Protein AF-A0A524I9R5-F1 (afdb_monomer_lite)

Secondary structure (DSSP, 8-state):
---PPPPEEEEEEES-S---SSS-PPPEEEEEEEPPPSSPPP-PPPEEEEEEE-SGGGTTHHHHHHHHHHHHHHHH--TTSEEEEEEESSSEEEEEEEE-

pLDDT: mean 83.51, std 11.87, range [44.66, 97.0]

Radius of gyration: 22.35 Å; chains: 1; bounding box: 55×31×48 Å

Structure (mmCIF, N/CA/C/O backbone):
data_AF-A0A524I9R5-F1
#
_entry.id   AF-A0A524I9R5-F1
#
loop_
_atom_site.group_PDB
_atom_site.id
_atom_site.type_symbol
_atom_site.label_atom_id
_atom_site.label_alt_id
_atom_site.label_comp_id
_atom_site.label_asym_id
_atom_site.label_entity_id
_atom_site.label_seq_id
_atom_site.pdbx_PDB_ins_code
_atom_site.Cartn_x
_atom_site.Cartn_y
_atom_site.Cartn_z
_atom_site.occupancy
_atom_site.B_iso_or_equiv
_atom_site.auth_seq_id
_atom_site.auth_comp_id
_atom_site.auth_asym_id
_atom_site.auth_atom_id
_atom_site.pdbx_PDB_model_num
ATOM 1 N N . MET A 1 1 ? 19.347 -17.511 -18.224 1.00 44.66 1 MET A N 1
ATOM 2 C CA . MET A 1 1 ? 18.965 -16.096 -18.023 1.00 44.66 1 MET A CA 1
ATOM 3 C C . MET A 1 1 ? 20.235 -15.333 -17.703 1.00 44.66 1 MET A C 1
ATOM 5 O O . MET A 1 1 ? 20.869 -15.659 -16.709 1.00 44.66 1 MET A O 1
ATOM 9 N N . ASN A 1 2 ? 20.650 -14.396 -18.557 1.00 47.03 2 ASN A N 1
ATOM 10 C CA . ASN A 1 2 ? 21.796 -13.535 -18.264 1.00 47.03 2 ASN A CA 1
ATOM 11 C C . ASN A 1 2 ? 21.328 -12.451 -17.293 1.00 47.03 2 ASN A C 1
ATOM 13 O O . ASN A 1 2 ? 20.539 -11.590 -17.671 1.00 47.03 2 ASN A O 1
ATOM 17 N N . HIS A 1 3 ? 21.764 -12.518 -16.039 1.00 58.47 3 HIS A N 1
ATOM 18 C CA . HIS A 1 3 ? 21.564 -11.417 -15.106 1.00 58.47 3 HIS A CA 1
ATOM 19 C C . HIS A 1 3 ? 22.691 -10.411 -15.329 1.00 58.47 3 HIS A C 1
ATOM 21 O O . HIS A 1 3 ? 23.853 -10.714 -15.071 1.00 58.47 3 HIS A O 1
ATOM 27 N N . GLU A 1 4 ? 22.346 -9.239 -15.859 1.00 66.88 4 GLU A N 1
ATOM 28 C CA . GLU A 1 4 ? 23.262 -8.101 -15.902 1.00 66.88 4 GLU A CA 1
ATOM 29 C C . GLU A 1 4 ? 23.705 -7.786 -14.457 1.00 66.88 4 GLU A C 1
ATOM 31 O O . GLU A 1 4 ? 22.857 -7.775 -13.555 1.00 66.88 4 GLU A O 1
ATOM 36 N N . PRO A 1 5 ? 25.010 -7.599 -14.189 1.00 72.00 5 PRO A N 1
ATOM 37 C CA . PRO A 1 5 ? 25.492 -7.376 -12.833 1.00 72.00 5 PRO A CA 1
ATOM 38 C C . PRO A 1 5 ? 24.908 -6.077 -12.267 1.00 72.00 5 PRO A C 1
ATOM 40 O O . PRO A 1 5 ? 25.148 -4.987 -12.781 1.00 72.00 5 PRO A O 1
ATOM 43 N N . VAL A 1 6 ? 24.148 -6.195 -11.177 1.00 80.62 6 VAL A N 1
ATOM 44 C CA . VAL A 1 6 ? 23.624 -5.048 -10.430 1.00 80.62 6 VAL A CA 1
ATOM 45 C C . VAL A 1 6 ? 24.716 -4.554 -9.488 1.00 80.62 6 VAL A C 1
ATOM 47 O O . VAL A 1 6 ? 25.149 -5.278 -8.591 1.00 80.62 6 VAL A O 1
ATOM 50 N N . LYS A 1 7 ? 25.165 -3.311 -9.666 1.00 86.31 7 LYS A N 1
ATOM 51 C CA . LYS A 1 7 ? 26.115 -2.678 -8.753 1.00 86.31 7 LYS A CA 1
ATOM 52 C C . LYS A 1 7 ? 25.382 -2.252 -7.484 1.00 86.31 7 LYS A C 1
ATOM 54 O O . LYS A 1 7 ? 24.457 -1.444 -7.524 1.00 86.31 7 LYS A O 1
ATOM 59 N N . VAL A 1 8 ? 25.830 -2.773 -6.351 1.00 89.81 8 VAL A N 1
ATOM 60 C CA . VAL A 1 8 ? 25.351 -2.389 -5.022 1.00 89.81 8 VAL A CA 1
ATOM 61 C C . VAL A 1 8 ? 26.485 -1.667 -4.307 1.00 89.81 8 VAL A C 1
ATOM 63 O O . VAL A 1 8 ? 27.606 -2.170 -4.266 1.00 89.81 8 VAL A O 1
ATOM 66 N N . SER A 1 9 ? 26.215 -0.487 -3.757 1.00 91.88 9 SER A N 1
ATOM 67 C CA . SER A 1 9 ? 27.145 0.218 -2.875 1.00 91.88 9 SER A CA 1
ATOM 68 C C . SER A 1 9 ? 26.497 0.442 -1.519 1.00 91.88 9 SER A C 1
ATOM 70 O O . SER A 1 9 ? 25.383 0.957 -1.445 1.00 91.88 9 SER A O 1
ATOM 72 N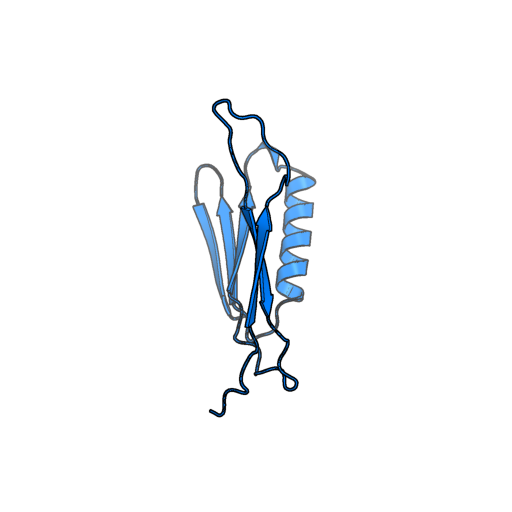 N . LEU A 1 10 ? 27.216 0.080 -0.464 1.00 93.50 10 LEU A N 1
ATOM 73 C CA . LEU A 1 10 ? 26.839 0.324 0.918 1.00 93.50 10 LEU A CA 1
ATOM 74 C C . LEU A 1 10 ? 27.807 1.352 1.497 1.00 93.50 10 LEU A C 1
ATOM 76 O O . LEU A 1 10 ? 29.019 1.147 1.445 1.00 93.50 10 LEU A O 1
ATOM 80 N N . THR A 1 11 ? 27.285 2.439 2.049 1.00 93.75 11 THR A N 1
ATOM 81 C CA . THR A 1 11 ? 28.074 3.385 2.841 1.00 93.75 11 THR A CA 1
ATOM 82 C C . THR A 1 11 ? 27.565 3.395 4.273 1.00 93.75 11 THR A C 1
ATOM 84 O O . THR A 1 11 ? 26.387 3.145 4.526 1.00 93.75 11 THR A O 1
ATOM 87 N N . ALA A 1 12 ? 28.465 3.656 5.214 1.00 91.44 12 ALA A N 1
ATOM 88 C CA . ALA A 1 12 ? 28.143 3.843 6.618 1.00 91.44 12 ALA A CA 1
ATOM 89 C C . ALA A 1 12 ? 28.700 5.197 7.056 1.00 91.44 12 ALA A C 1
ATOM 91 O O . ALA A 1 12 ? 29.853 5.511 6.754 1.00 91.44 12 ALA A O 1
ATOM 92 N N . ALA A 1 13 ? 27.885 5.994 7.736 1.00 89.62 13 ALA A N 1
ATOM 93 C CA . ALA A 1 13 ? 28.291 7.278 8.289 1.00 89.62 13 ALA A CA 1
ATOM 94 C C . ALA A 1 13 ? 27.841 7.379 9.745 1.00 89.62 13 ALA A C 1
ATOM 96 O O . ALA A 1 13 ? 26.756 6.922 10.098 1.00 89.62 13 ALA A O 1
ATOM 97 N N . GLU A 1 14 ? 28.675 7.971 10.592 1.00 86.62 14 GLU A N 1
ATOM 98 C CA . GLU A 1 14 ? 28.279 8.295 11.960 1.00 86.62 14 GLU A CA 1
ATOM 99 C C . GLU A 1 14 ? 27.356 9.516 11.950 1.00 86.62 14 GLU A C 1
ATOM 101 O O . GLU A 1 14 ? 27.618 10.490 11.246 1.00 86.62 14 GLU A O 1
ATOM 106 N N . ASP A 1 15 ? 26.294 9.478 12.752 1.00 76.25 15 ASP A N 1
ATOM 107 C CA . ASP A 1 15 ? 25.354 10.600 12.901 1.00 76.25 15 ASP A CA 1
ATOM 108 C C . ASP A 1 15 ? 26.019 11.826 13.564 1.00 76.25 15 ASP A C 1
ATOM 110 O O . ASP A 1 15 ? 25.632 12.970 13.337 1.00 76.25 15 ASP A O 1
ATOM 114 N N . LYS A 1 16 ? 27.072 11.606 14.371 1.00 71.94 16 LYS A N 1
ATOM 115 C CA . LYS A 1 16 ? 27.864 12.660 15.027 1.00 71.94 16 LYS A CA 1
ATOM 116 C C . LYS A 1 16 ? 29.348 12.305 15.043 1.00 71.94 16 LYS A C 1
ATOM 118 O O . LYS A 1 16 ? 29.710 11.229 15.500 1.00 71.94 16 LYS A O 1
ATOM 123 N N . THR A 1 17 ? 30.194 13.248 14.630 1.00 64.12 17 THR A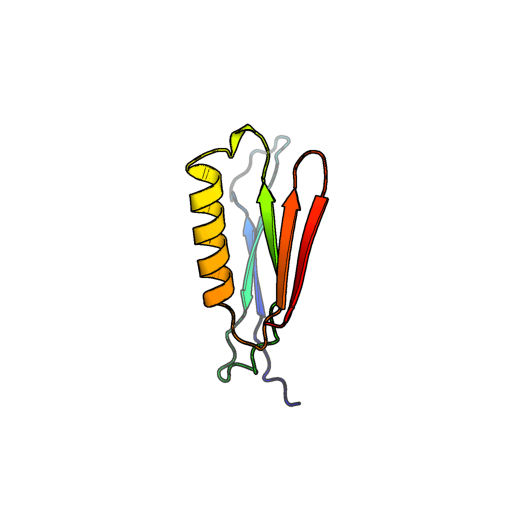 N 1
ATOM 124 C CA . THR A 1 17 ? 31.660 13.095 14.555 1.00 64.12 17 THR A CA 1
ATOM 125 C C . THR A 1 17 ? 32.406 13.447 15.844 1.00 64.12 17 THR A C 1
ATOM 127 O O . THR A 1 17 ? 33.564 13.071 15.984 1.00 64.12 17 THR A O 1
ATOM 130 N N . ASN A 1 18 ? 31.763 14.131 16.798 1.00 64.44 18 ASN A N 1
ATOM 131 C CA . ASN A 1 18 ? 32.352 14.495 18.091 1.00 64.44 18 ASN A CA 1
ATOM 132 C C . ASN A 1 18 ? 31.470 13.998 19.234 1.00 64.44 18 ASN A C 1
ATOM 134 O O . ASN A 1 18 ? 30.278 14.314 19.290 1.00 64.44 18 ASN A O 1
ATOM 138 N N . VAL A 1 19 ? 32.063 13.240 20.156 1.00 65.69 19 VAL A N 1
ATOM 139 C CA . VAL A 1 19 ? 31.347 12.605 21.263 1.00 65.69 19 VAL A CA 1
ATOM 140 C C . VAL A 1 19 ? 32.130 12.773 22.565 1.00 65.69 19 VAL A C 1
ATOM 142 O O . VAL A 1 19 ? 33.347 12.633 22.589 1.00 65.69 19 VAL A O 1
ATOM 145 N N . SER A 1 20 ? 31.412 13.119 23.635 1.00 68.31 20 SER A N 1
ATOM 146 C CA . SER A 1 20 ? 31.926 13.226 25.009 1.00 68.31 20 SER A CA 1
ATOM 147 C C . SER A 1 20 ? 32.440 11.872 25.520 1.00 68.31 20 SER A C 1
ATOM 149 O O . SER A 1 20 ? 31.835 10.851 25.216 1.00 68.31 20 SER A O 1
ATOM 151 N N . GLU A 1 21 ? 33.495 11.866 26.342 1.00 70.62 21 GLU A N 1
ATOM 152 C CA . GLU A 1 21 ? 34.100 10.655 26.937 1.00 70.62 21 GLU A CA 1
ATOM 153 C C . GLU A 1 21 ? 33.209 9.928 27.971 1.00 70.62 21 GLU A C 1
ATOM 155 O O . GLU A 1 21 ? 33.578 8.869 28.474 1.00 70.62 21 GLU A O 1
ATOM 160 N N . LYS A 1 22 ? 32.032 10.472 28.310 1.00 78.19 22 LYS A N 1
ATOM 161 C CA . LYS A 1 22 ? 31.034 9.778 29.146 1.00 78.19 22 LYS A CA 1
ATOM 162 C C . LYS A 1 22 ? 30.233 8.764 28.321 1.00 78.19 22 LYS A C 1
ATOM 164 O O . LYS A 1 22 ? 30.254 8.806 27.096 1.00 78.19 22 LYS A O 1
ATOM 169 N N . GLU A 1 23 ? 29.492 7.885 28.997 1.00 70.88 23 GLU A N 1
ATOM 170 C CA . GLU A 1 23 ? 28.584 6.920 28.359 1.00 70.88 23 GLU A CA 1
ATOM 171 C C . GLU A 1 23 ? 27.722 7.599 27.277 1.00 70.88 23 GLU A C 1
ATOM 173 O O . GLU A 1 23 ? 27.045 8.600 27.534 1.00 70.88 23 GLU A O 1
ATOM 178 N N . ASN A 1 24 ? 27.814 7.101 26.040 1.00 76.19 24 ASN A N 1
ATOM 179 C CA . ASN A 1 24 ? 27.215 7.739 24.873 1.00 76.19 24 ASN A CA 1
ATOM 180 C C . ASN A 1 24 ? 26.704 6.711 23.857 1.00 76.19 24 ASN A C 1
ATOM 182 O O . ASN A 1 24 ? 27.285 5.639 23.692 1.00 76.19 24 ASN A O 1
ATOM 186 N N . ILE A 1 25 ? 25.638 7.072 23.142 1.00 79.06 25 ILE A N 1
ATOM 187 C CA . ILE A 1 25 ? 25.031 6.270 22.080 1.00 79.06 25 ILE A CA 1
ATOM 188 C C . ILE A 1 25 ? 25.498 6.811 20.725 1.00 79.06 25 ILE A C 1
ATOM 190 O O . ILE A 1 25 ? 25.255 7.969 20.383 1.00 79.06 25 ILE A O 1
ATOM 194 N N . ARG A 1 26 ? 26.129 5.950 19.922 1.00 80.31 26 ARG A N 1
ATOM 195 C CA . ARG A 1 26 ? 26.529 6.247 18.538 1.00 80.31 26 ARG A CA 1
ATOM 196 C C . ARG A 1 26 ? 25.499 5.669 17.575 1.00 80.31 26 ARG A C 1
ATOM 198 O O . ARG A 1 26 ? 25.253 4.466 17.582 1.00 80.31 26 ARG A O 1
ATOM 205 N N . HIS A 1 27 ? 24.922 6.513 16.727 1.00 84.94 27 HIS A N 1
ATOM 206 C CA . HIS A 1 27 ? 24.108 6.057 15.603 1.00 84.94 27 HIS A CA 1
ATOM 207 C C . HIS A 1 27 ? 24.983 5.948 14.353 1.00 84.94 27 HIS A C 1
ATOM 209 O O . HIS A 1 27 ? 25.754 6.859 14.045 1.00 84.94 27 HIS A O 1
ATOM 215 N N . VAL A 1 28 ? 24.847 4.836 13.633 1.00 90.25 28 VAL A N 1
ATOM 216 C CA . VAL A 1 28 ? 25.478 4.623 12.327 1.00 90.25 28 VAL A CA 1
ATOM 217 C C . VAL A 1 28 ? 24.374 4.527 11.286 1.00 90.25 28 VAL A C 1
ATOM 219 O O . VAL A 1 28 ? 23.497 3.668 11.373 1.00 90.25 28 VAL A O 1
ATOM 222 N N . VAL A 1 29 ? 24.418 5.415 10.301 1.00 91.81 29 VAL A N 1
ATOM 223 C CA . VAL A 1 29 ? 23.494 5.426 9.172 1.00 91.81 29 VAL A CA 1
ATOM 224 C C . VAL A 1 29 ? 24.095 4.597 8.052 1.00 91.81 29 VAL A C 1
ATOM 226 O O . VAL A 1 29 ? 25.136 4.947 7.497 1.00 91.81 29 VAL A O 1
ATOM 229 N N . PHE A 1 30 ? 23.414 3.513 7.698 1.00 93.75 30 PHE A N 1
ATOM 230 C CA . PHE A 1 30 ? 23.746 2.707 6.532 1.00 93.75 30 PHE A CA 1
ATOM 231 C C . PHE A 1 30 ? 22.927 3.179 5.331 1.00 93.75 30 PHE A C 1
ATOM 233 O O . PHE A 1 30 ? 21.700 3.199 5.384 1.00 93.75 30 PHE A O 1
ATOM 240 N N . THR A 1 31 ? 23.598 3.531 4.236 1.00 92.44 31 THR A N 1
ATOM 241 C CA . THR A 1 31 ? 22.947 3.867 2.965 1.00 92.44 31 THR A CA 1
ATOM 242 C C . THR A 1 31 ? 23.248 2.786 1.940 1.00 92.44 31 THR A C 1
ATOM 244 O O . THR A 1 31 ? 24.404 2.562 1.583 1.00 92.44 31 THR A O 1
ATOM 247 N N . LEU A 1 32 ? 22.199 2.120 1.459 1.00 94.38 32 LEU A N 1
ATOM 248 C CA . LEU A 1 32 ? 22.278 1.121 0.400 1.00 94.38 32 LEU A CA 1
ATOM 249 C C . LEU A 1 32 ? 21.818 1.741 -0.922 1.00 94.38 32 LEU A C 1
ATOM 251 O O . LEU A 1 32 ? 20.641 2.053 -1.090 1.00 94.38 32 LEU A O 1
ATOM 255 N N . THR A 1 33 ? 22.732 1.859 -1.878 1.00 90.56 33 THR A N 1
ATOM 256 C CA . THR A 1 33 ? 22.423 2.304 -3.239 1.00 90.56 33 THR A CA 1
ATOM 257 C C . THR A 1 33 ? 22.547 1.128 -4.191 1.00 90.56 33 THR A C 1
ATOM 259 O O . THR A 1 33 ? 23.577 0.458 -4.249 1.00 90.56 33 THR A O 1
ATOM 262 N N . VAL A 1 34 ? 21.493 0.888 -4.965 1.00 89.81 34 VAL A N 1
ATOM 263 C CA . VAL A 1 34 ? 21.430 -0.186 -5.958 1.00 89.81 34 VAL A CA 1
ATOM 264 C C . VAL A 1 34 ? 21.313 0.455 -7.336 1.00 89.81 34 VAL A C 1
ATOM 266 O O . VAL A 1 34 ? 20.378 1.214 -7.590 1.00 89.81 34 VAL A O 1
ATOM 269 N N . SER A 1 35 ? 22.266 0.187 -8.229 1.00 83.75 35 SER A N 1
ATOM 270 C CA . SER A 1 35 ? 22.222 0.701 -9.598 1.00 83.75 35 SER A CA 1
ATOM 271 C C . SER A 1 35 ? 21.041 0.095 -10.346 1.00 83.75 35 SER A C 1
ATOM 273 O O . SER A 1 35 ? 20.857 -1.124 -10.332 1.00 83.75 35 SER A O 1
ATOM 275 N N . ARG A 1 36 ? 20.278 0.921 -11.058 1.00 76.69 36 ARG A N 1
ATOM 276 C CA . ARG A 1 36 ? 19.244 0.422 -11.963 1.00 76.69 36 ARG A CA 1
ATOM 277 C C . ARG A 1 36 ? 19.924 -0.252 -13.167 1.00 76.69 36 ARG A C 1
ATOM 279 O O . ARG A 1 36 ? 20.737 0.414 -13.805 1.00 76.69 36 ARG A O 1
ATOM 286 N N . PRO A 1 37 ? 19.632 -1.530 -13.476 1.00 70.56 37 PRO A N 1
ATOM 287 C CA . PRO A 1 37 ? 20.162 -2.161 -14.682 1.00 70.56 37 PRO A CA 1
ATOM 288 C C . PRO A 1 37 ? 19.693 -1.391 -15.924 1.00 70.56 37 PRO A C 1
ATOM 290 O O . PRO A 1 37 ? 18.578 -0.856 -15.937 1.00 70.56 37 PRO A O 1
ATOM 293 N N . LEU A 1 38 ? 20.553 -1.309 -16.945 1.00 67.88 38 LEU A N 1
ATOM 294 C CA . LEU A 1 38 ? 20.273 -0.580 -18.191 1.00 67.88 38 LEU A CA 1
ATOM 295 C C . LEU A 1 38 ? 19.077 -1.189 -18.924 1.00 67.88 38 LEU A C 1
ATOM 297 O O . LEU A 1 38 ? 18.286 -0.479 -19.545 1.00 67.88 38 LEU A O 1
ATOM 301 N N . THR A 1 39 ? 18.910 -2.501 -18.768 1.00 68.50 39 THR A N 1
ATOM 302 C CA . THR A 1 39 ? 17.732 -3.232 -19.216 1.00 68.50 39 THR A CA 1
ATOM 303 C C . THR A 1 39 ? 16.873 -3.555 -18.001 1.00 68.50 39 THR A C 1
ATOM 305 O O . THR A 1 39 ? 17.306 -4.275 -17.102 1.00 68.50 39 THR A O 1
ATOM 308 N N . ALA A 1 40 ? 15.646 -3.033 -17.945 1.00 63.25 40 ALA A N 1
ATOM 309 C CA . ALA A 1 40 ? 14.716 -3.440 -16.899 1.00 63.25 40 ALA A CA 1
ATOM 310 C C . ALA A 1 40 ? 14.364 -4.924 -17.122 1.00 63.25 40 ALA A C 1
ATOM 312 O O . ALA A 1 40 ? 13.789 -5.239 -18.167 1.00 63.25 40 ALA A O 1
ATOM 313 N N . PRO A 1 41 ? 14.699 -5.846 -16.198 1.00 66.88 41 PRO A N 1
ATOM 314 C CA . PRO A 1 41 ? 14.193 -7.208 -16.293 1.00 66.88 41 PRO A CA 1
ATOM 315 C C . PRO A 1 41 ? 12.663 -7.169 -16.294 1.00 66.88 41 PRO A C 1
ATOM 317 O O . PRO A 1 41 ? 12.067 -6.247 -15.727 1.00 66.88 41 PRO A O 1
ATOM 320 N N . GLU A 1 42 ? 12.029 -8.167 -16.915 1.00 69.00 42 GLU A N 1
ATOM 321 C CA . GLU A 1 42 ? 10.575 -8.303 -16.855 1.00 69.00 42 GLU A CA 1
ATOM 322 C C . GLU A 1 42 ? 10.138 -8.210 -15.389 1.00 69.00 42 GLU A C 1
ATOM 324 O O . GLU A 1 42 ? 10.623 -8.953 -14.526 1.00 69.00 42 GLU A O 1
ATOM 329 N N . ARG A 1 43 ? 9.295 -7.215 -15.089 1.00 68.62 43 ARG A N 1
ATOM 330 C CA . ARG A 1 43 ? 8.879 -6.930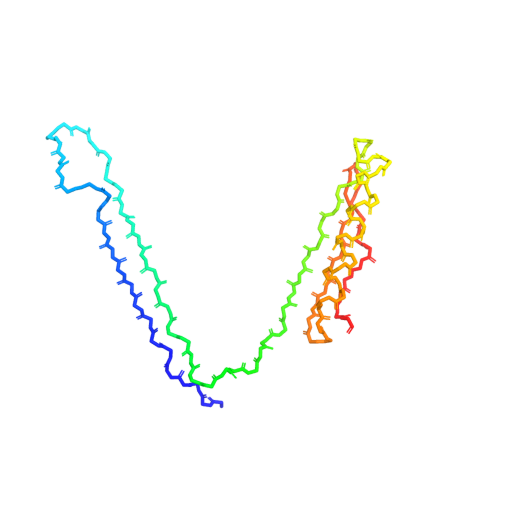 -13.720 1.00 68.62 43 ARG A CA 1
ATOM 331 C C . ARG A 1 43 ? 8.181 -8.179 -13.194 1.00 68.62 43 ARG A C 1
ATOM 333 O O . ARG A 1 43 ? 7.146 -8.575 -13.724 1.00 68.62 43 ARG A O 1
ATOM 340 N N . ARG A 1 44 ? 8.760 -8.814 -12.171 1.00 70.94 44 ARG A N 1
ATOM 341 C CA . ARG A 1 44 ? 8.093 -9.922 -11.479 1.00 70.94 44 ARG A CA 1
ATOM 342 C C . ARG A 1 44 ? 6.759 -9.408 -10.948 1.00 70.94 44 ARG A C 1
ATOM 344 O O . ARG A 1 44 ? 6.716 -8.305 -10.400 1.00 70.94 44 ARG A O 1
ATOM 351 N N . GLY A 1 45 ? 5.711 -10.210 -11.121 1.00 75.44 45 GLY A N 1
ATOM 352 C CA . GLY A 1 45 ? 4.386 -9.905 -10.597 1.00 75.44 45 GLY A CA 1
ATOM 353 C C . GLY A 1 45 ? 4.456 -9.552 -9.115 1.00 75.44 45 GLY A C 1
ATOM 354 O O . GLY A 1 45 ? 5.046 -10.285 -8.320 1.00 75.44 45 GLY A O 1
ATOM 355 N N . LEU A 1 46 ? 3.893 -8.406 -8.754 1.00 82.38 46 LEU A N 1
ATOM 356 C CA . LEU A 1 46 ? 3.762 -7.941 -7.382 1.00 82.38 46 LEU A CA 1
ATOM 357 C C . LEU A 1 46 ? 2.485 -8.526 -6.777 1.00 82.38 46 LEU A C 1
ATOM 359 O O . LEU A 1 46 ? 1.446 -8.534 -7.429 1.00 82.38 46 LEU A O 1
ATOM 363 N N . ALA A 1 47 ? 2.539 -8.974 -5.525 1.00 86.00 47 ALA A N 1
ATOM 364 C CA . ALA A 1 47 ? 1.347 -9.310 -4.752 1.00 86.00 47 ALA A CA 1
ATOM 365 C C . ALA A 1 47 ? 1.079 -8.199 -3.729 1.00 86.00 47 ALA A C 1
ATOM 367 O O . ALA A 1 47 ? 1.924 -7.935 -2.874 1.00 86.00 47 ALA A O 1
ATOM 368 N N . VAL A 1 48 ? -0.083 -7.552 -3.818 1.00 89.38 48 VAL A N 1
ATOM 369 C CA . VAL A 1 48 ? -0.502 -6.472 -2.912 1.00 89.38 48 VAL A CA 1
ATOM 370 C C . VAL A 1 48 ? -1.687 -6.939 -2.074 1.00 89.38 48 VAL A C 1
ATOM 372 O O . VAL A 1 48 ? -2.663 -7.461 -2.609 1.00 89.38 48 VAL A O 1
ATOM 375 N N . ALA A 1 49 ? -1.624 -6.737 -0.759 1.00 92.56 49 ALA A N 1
ATOM 376 C CA . ALA A 1 49 ? -2.755 -6.953 0.138 1.00 92.56 49 ALA A CA 1
ATOM 377 C C . ALA A 1 49 ? -3.324 -5.604 0.592 1.00 92.56 49 ALA A C 1
ATOM 379 O O . ALA A 1 49 ? -2.603 -4.777 1.147 1.00 92.56 49 ALA A O 1
ATOM 380 N N . LEU A 1 50 ? -4.616 -5.396 0.353 1.00 93.81 50 LEU A N 1
ATOM 381 C CA . L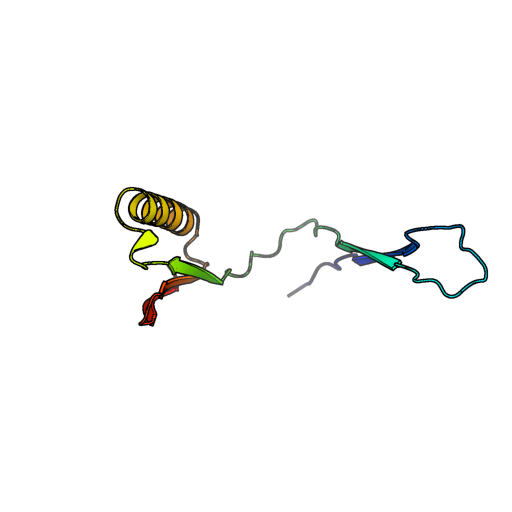EU A 1 50 ? -5.393 -4.269 0.850 1.00 93.81 50 LEU A CA 1
ATOM 382 C C . LEU A 1 50 ? -6.177 -4.729 2.075 1.00 93.81 50 LEU A C 1
ATOM 384 O O . LEU A 1 50 ? -7.006 -5.630 1.968 1.00 93.81 50 LEU A O 1
ATOM 388 N N . VAL A 1 51 ? -5.911 -4.113 3.223 1.00 94.75 51 VAL A N 1
ATOM 389 C CA . VAL A 1 51 ? -6.587 -4.421 4.487 1.00 94.75 51 VAL A CA 1
ATOM 390 C C . VAL A 1 51 ? -7.471 -3.232 4.858 1.00 94.75 51 VAL A C 1
ATOM 392 O O . VAL A 1 51 ? -6.969 -2.133 5.084 1.00 94.75 51 VAL A O 1
ATOM 395 N N . LEU A 1 52 ? -8.786 -3.441 4.852 1.00 94.56 52 LEU A N 1
ATOM 396 C CA . LEU A 1 52 ? -9.814 -2.418 5.023 1.00 94.56 52 LEU A CA 1
ATOM 397 C C . LEU A 1 52 ? -10.503 -2.578 6.381 1.00 94.56 52 LEU A C 1
ATOM 399 O O . LEU A 1 52 ? -11.105 -3.615 6.658 1.00 94.56 52 LEU A O 1
ATOM 403 N N . ASP A 1 53 ? -10.439 -1.534 7.203 1.00 94.44 53 ASP A N 1
ATOM 404 C CA . ASP A 1 53 ? -11.177 -1.447 8.465 1.00 94.44 53 ASP A CA 1
ATOM 405 C C . ASP A 1 53 ? -12.665 -1.215 8.168 1.00 94.44 53 ASP A C 1
ATOM 407 O O . ASP A 1 53 ? -13.017 -0.288 7.429 1.00 94.44 53 ASP A O 1
ATOM 411 N N . ARG A 1 54 ? -13.539 -2.058 8.727 1.00 93.38 54 ARG A N 1
ATOM 412 C CA . ARG A 1 54 ? -15.002 -1.914 8.629 1.00 93.38 54 ARG A CA 1
ATOM 413 C C . ARG A 1 54 ? -15.687 -1.676 9.979 1.00 93.38 54 ARG A C 1
ATOM 415 O O . ARG A 1 54 ? -16.902 -1.828 10.079 1.00 93.38 54 ARG A O 1
ATOM 422 N N . SER A 1 55 ? -14.930 -1.287 11.003 1.00 93.75 55 SER A N 1
ATOM 423 C CA . SER A 1 55 ? -15.450 -0.957 12.329 1.00 93.75 55 SER A CA 1
ATOM 424 C C . SER A 1 55 ? -16.527 0.131 12.278 1.00 93.75 55 SER A C 1
ATOM 426 O O . SER A 1 55 ? -16.617 0.927 11.338 1.00 93.75 55 SER A O 1
ATOM 428 N N . GLY A 1 56 ? -17.330 0.237 13.341 1.00 91.19 56 GLY A N 1
ATOM 429 C CA . GLY A 1 56 ? -18.387 1.252 13.442 1.00 91.19 56 GLY A CA 1
ATOM 430 C C . GLY A 1 56 ? -17.903 2.688 13.178 1.00 91.19 56 GLY A C 1
ATOM 431 O O . GLY A 1 56 ? -18.641 3.493 12.619 1.00 91.19 56 GLY A O 1
ATOM 432 N N . SER A 1 57 ? -16.637 2.997 13.482 1.00 92.94 57 SER A N 1
ATOM 433 C CA . SER A 1 57 ? -16.028 4.317 13.254 1.00 92.94 57 SER A CA 1
ATOM 434 C C . SER A 1 57 ? -15.832 4.688 11.774 1.00 92.94 57 SER A C 1
ATOM 436 O O . SER A 1 57 ? -15.659 5.873 11.453 1.00 92.94 57 SER A O 1
ATOM 438 N N . MET A 1 58 ? -15.853 3.684 10.890 1.00 96.38 58 MET A N 1
ATOM 439 C CA . MET A 1 58 ? -15.676 3.807 9.443 1.00 96.38 58 MET A CA 1
ATOM 440 C C . MET A 1 58 ? -16.989 4.066 8.698 1.00 96.38 58 MET A C 1
ATOM 442 O O . MET A 1 58 ? -16.959 4.340 7.499 1.00 96.38 58 MET A O 1
ATOM 446 N N . HIS A 1 59 ? -18.138 4.031 9.381 1.00 91.56 59 HIS A N 1
ATOM 447 C CA . HIS A 1 59 ? -19.438 4.276 8.757 1.00 91.56 59 HIS A CA 1
ATOM 448 C C . HIS A 1 59 ? -19.519 5.625 8.022 1.00 91.56 59 HIS A C 1
ATOM 450 O O . HIS A 1 59 ? -18.878 6.618 8.377 1.00 91.56 59 HIS A O 1
ATOM 456 N N . GLY A 1 60 ? -20.362 5.659 6.988 1.00 94.88 60 GLY A N 1
ATOM 457 C CA . GLY A 1 60 ? -20.593 6.847 6.170 1.00 94.88 60 GLY A CA 1
ATOM 458 C C . GLY A 1 60 ? -19.451 7.110 5.188 1.00 94.88 60 GLY A C 1
ATOM 459 O O . GLY A 1 60 ? -18.979 6.209 4.504 1.00 94.88 60 GLY A O 1
ATOM 460 N N . GLY A 1 61 ? -19.005 8.362 5.090 1.00 96.62 61 GLY A N 1
ATOM 461 C CA . GLY A 1 61 ? -18.069 8.777 4.038 1.00 96.62 61 GLY A CA 1
ATOM 462 C C . GLY A 1 61 ? -16.690 8.106 4.086 1.00 96.62 61 GLY A C 1
ATOM 463 O O . GLY A 1 61 ? -16.048 7.987 3.046 1.00 96.62 61 GLY A O 1
ATOM 464 N N . LYS A 1 62 ? -16.226 7.640 5.255 1.00 96.38 62 LYS A N 1
ATOM 465 C CA . LYS A 1 62 ? -14.888 7.037 5.391 1.00 96.38 62 LYS A CA 1
ATOM 466 C C . LYS A 1 62 ? -14.788 5.699 4.666 1.00 96.38 62 LYS A C 1
ATOM 468 O O . LYS A 1 62 ? -13.834 5.494 3.921 1.00 96.38 62 LYS A O 1
ATOM 473 N N . ILE A 1 63 ? -15.767 4.809 4.851 1.00 95.31 63 ILE A N 1
ATOM 474 C CA . ILE A 1 63 ? -15.768 3.515 4.162 1.00 95.31 63 ILE A CA 1
ATOM 475 C C . ILE A 1 63 ? -15.962 3.689 2.652 1.00 95.31 63 ILE A C 1
ATOM 477 O O . ILE A 1 63 ? -15.338 2.973 1.874 1.00 95.31 63 ILE A O 1
ATOM 481 N N . GLU A 1 64 ? -16.744 4.679 2.215 1.00 96.75 64 GLU A N 1
ATOM 482 C CA . GLU A 1 64 ? -16.896 4.976 0.786 1.00 96.75 64 GLU A CA 1
ATOM 483 C C . GLU A 1 64 ? -15.596 5.505 0.169 1.00 96.75 64 GLU A C 1
ATOM 485 O O . GLU A 1 64 ? -15.175 5.027 -0.885 1.00 96.75 64 GLU A O 1
ATOM 490 N N . ALA A 1 65 ? -14.890 6.403 0.859 1.00 96.88 65 ALA A N 1
ATOM 491 C CA . ALA A 1 65 ? -13.565 6.851 0.436 1.00 96.88 65 ALA A CA 1
ATOM 492 C C . ALA A 1 65 ? -12.548 5.693 0.404 1.00 96.88 65 ALA A C 1
ATOM 494 O O . ALA A 1 65 ? -11.774 5.574 -0.546 1.00 96.88 65 ALA A O 1
ATOM 495 N N . ALA A 1 66 ? -12.578 4.796 1.396 1.00 95.31 66 ALA A N 1
ATOM 496 C CA . ALA A 1 66 ? -11.707 3.622 1.441 1.00 95.31 66 ALA A CA 1
ATOM 497 C C . ALA A 1 66 ? -11.966 2.665 0.264 1.00 95.31 66 ALA A C 1
ATOM 499 O O . ALA A 1 66 ? -11.019 2.192 -0.365 1.00 95.31 66 ALA A O 1
ATOM 500 N N . LYS A 1 67 ? -13.236 2.428 -0.093 1.00 94.50 67 LYS A N 1
ATOM 501 C CA . LYS A 1 67 ? -13.616 1.641 -1.280 1.00 94.50 67 LYS A CA 1
ATOM 502 C C . LYS A 1 67 ? -13.132 2.291 -2.575 1.00 94.50 67 LYS A C 1
ATOM 504 O O . LYS A 1 67 ? -12.606 1.597 -3.441 1.00 94.50 67 LYS A O 1
ATOM 509 N N . GLN A 1 68 ? -13.284 3.609 -2.713 1.00 97.00 68 GLN A N 1
ATOM 510 C CA . GLN A 1 68 ? -12.797 4.342 -3.886 1.00 97.00 68 GLN A CA 1
ATOM 511 C C . GLN A 1 68 ? -11.276 4.221 -4.026 1.00 97.00 68 GLN A C 1
ATOM 513 O O . GLN A 1 68 ? -10.791 3.866 -5.099 1.00 97.00 68 GLN A O 1
ATOM 518 N N . ALA A 1 69 ? -10.530 4.414 -2.936 1.00 95.38 69 ALA A N 1
ATOM 519 C CA . ALA A 1 69 ? -9.081 4.241 -2.928 1.00 95.38 69 ALA A CA 1
ATOM 520 C C . ALA A 1 69 ? -8.669 2.797 -3.266 1.00 95.38 69 ALA A C 1
ATOM 522 O O . ALA A 1 69 ? -7.775 2.583 -4.084 1.00 95.38 69 ALA A O 1
ATOM 523 N N . ALA A 1 70 ? -9.352 1.797 -2.698 1.00 94.19 70 ALA A N 1
ATOM 524 C CA . ALA A 1 70 ? -9.101 0.392 -3.009 1.00 94.19 70 ALA A CA 1
ATOM 525 C C . ALA A 1 70 ? -9.336 0.087 -4.498 1.00 94.19 70 ALA A C 1
ATOM 527 O O . ALA A 1 70 ? -8.509 -0.571 -5.129 1.00 94.19 70 ALA A O 1
ATOM 528 N N . ASN A 1 71 ? -10.409 0.625 -5.084 1.00 94.00 71 ASN A N 1
ATOM 529 C CA . ASN A 1 71 ? -10.685 0.496 -6.514 1.00 94.00 71 ASN A CA 1
ATOM 530 C C . ASN A 1 71 ? -9.589 1.131 -7.373 1.00 94.00 71 ASN A C 1
ATOM 532 O O . ASN A 1 71 ? -9.171 0.517 -8.351 1.00 94.00 71 ASN A O 1
ATOM 536 N N . MET A 1 72 ? -9.080 2.308 -7.001 1.00 93.94 72 MET A N 1
ATOM 537 C CA . MET A 1 72 ? -7.969 2.945 -7.719 1.00 93.94 72 MET A CA 1
ATOM 538 C C . MET A 1 72 ? -6.711 2.070 -7.713 1.00 93.94 72 MET A C 1
ATOM 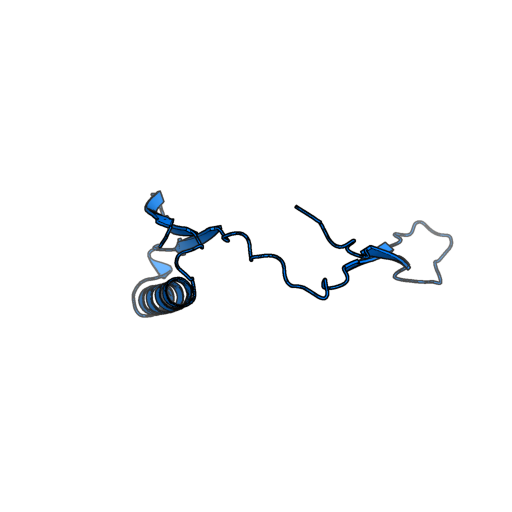540 O O . MET A 1 72 ? -6.044 1.952 -8.738 1.00 93.94 72 MET A O 1
ATOM 544 N N . VAL A 1 73 ? -6.401 1.416 -6.586 1.00 90.94 73 VAL A N 1
ATOM 545 C CA . VAL A 1 73 ? -5.265 0.485 -6.513 1.00 90.94 73 VAL A CA 1
ATOM 546 C C . VAL A 1 73 ? -5.494 -0.721 -7.418 1.00 90.94 73 VAL A C 1
ATOM 548 O O . VAL A 1 73 ? -4.613 -1.061 -8.200 1.00 90.94 73 VAL A O 1
ATOM 551 N N . VAL A 1 74 ? -6.674 -1.344 -7.356 1.00 90.00 74 VAL A N 1
ATOM 552 C CA . VAL A 1 74 ? -7.007 -2.501 -8.203 1.00 90.00 74 VAL A CA 1
ATOM 553 C C . VAL A 1 74 ? -6.934 -2.139 -9.690 1.00 90.00 74 VAL A C 1
ATOM 555 O O . VAL A 1 74 ? -6.408 -2.920 -10.472 1.00 90.00 74 VAL A O 1
ATOM 558 N N . GLN A 1 75 ? -7.399 -0.950 -10.079 1.00 89.69 75 GLN A N 1
ATOM 559 C CA . GLN A 1 75 ? -7.336 -0.464 -11.463 1.00 89.69 75 GLN A CA 1
ATOM 560 C C . GLN A 1 75 ? -5.910 -0.159 -11.941 1.00 89.69 75 GLN A C 1
ATOM 562 O O . GLN A 1 75 ? -5.642 -0.229 -13.137 1.00 89.69 75 GLN A O 1
ATOM 567 N N . ALA A 1 76 ? -4.999 0.187 -11.030 1.00 88.31 76 ALA A N 1
ATOM 568 C CA . ALA A 1 76 ? -3.603 0.467 -11.357 1.00 88.31 76 ALA A CA 1
ATOM 569 C C . ALA A 1 76 ? -2.742 -0.802 -11.504 1.00 88.31 76 ALA A C 1
ATOM 571 O O . ALA A 1 76 ? -1.616 -0.726 -12.001 1.00 88.31 76 ALA A O 1
ATOM 572 N N . LEU A 1 77 ? -3.236 -1.955 -11.048 1.00 87.62 77 LEU A N 1
ATOM 573 C CA . LEU A 1 77 ? -2.533 -3.230 -11.146 1.00 87.62 77 LEU A CA 1
ATOM 574 C C . LEU A 1 77 ? -2.778 -3.874 -12.519 1.00 87.62 77 LEU A C 1
ATOM 576 O O . LEU A 1 77 ? -3.914 -4.025 -12.959 1.00 87.62 77 LEU A O 1
ATOM 580 N N . ASP A 1 78 ? -1.697 -4.279 -13.191 1.00 81.25 78 ASP A N 1
ATOM 581 C CA . ASP A 1 78 ? -1.777 -5.097 -14.409 1.00 81.25 78 ASP A CA 1
ATOM 582 C C . ASP A 1 78 ? -2.073 -6.583 -14.098 1.00 81.25 78 ASP A C 1
ATOM 584 O O . ASP A 1 78 ? -1.978 -7.031 -12.952 1.00 81.25 78 ASP A O 1
ATOM 588 N N . ASN A 1 79 ? -2.384 -7.362 -15.138 1.00 78.88 79 ASN A N 1
ATOM 589 C CA . ASN A 1 79 ? -2.742 -8.786 -15.062 1.00 78.88 79 ASN A CA 1
ATOM 590 C C . ASN A 1 79 ? -1.612 -9.727 -14.591 1.00 78.88 79 ASN A C 1
ATOM 592 O O . ASN A 1 79 ? -1.845 -10.914 -14.372 1.00 78.88 79 ASN A O 1
ATOM 596 N N . LYS A 1 80 ? -0.377 -9.235 -14.442 1.00 80.38 80 LYS A N 1
ATOM 597 C CA . LYS A 1 80 ? 0.737 -10.005 -13.870 1.00 80.38 80 LYS A CA 1
ATOM 598 C C . LYS A 1 80 ? 0.820 -9.836 -12.355 1.00 80.38 80 LYS A C 1
ATOM 600 O O . LYS A 1 80 ? 1.568 -10.572 -11.710 1.00 80.38 80 LYS A O 1
ATOM 605 N N . ASN A 1 81 ? 0.073 -8.896 -11.775 1.00 82.56 81 ASN A N 1
ATOM 606 C CA . ASN A 1 81 ? 0.070 -8.625 -10.344 1.00 82.56 81 ASN A CA 1
ATOM 607 C C . ASN A 1 81 ? -1.121 -9.290 -9.639 1.00 82.56 81 ASN A C 1
ATOM 609 O O . ASN A 1 81 ? -2.227 -9.398 -10.167 1.00 82.56 81 ASN A O 1
ATOM 613 N N . GLY A 1 82 ? -0.874 -9.743 -8.414 1.00 85.94 82 GLY A N 1
ATOM 614 C CA . GLY A 1 82 ? -1.883 -10.290 -7.519 1.00 85.94 82 GLY A CA 1
ATOM 615 C C . GLY A 1 82 ? -2.441 -9.229 -6.582 1.00 85.94 82 GLY A C 1
ATOM 616 O O . GLY A 1 82 ? -1.694 -8.391 -6.074 1.00 85.94 82 GLY A O 1
ATOM 617 N N . VAL A 1 83 ? -3.738 -9.312 -6.292 1.00 91.44 83 VAL A N 1
ATOM 618 C CA . VAL A 1 83 ? -4.380 -8.515 -5.248 1.00 91.44 83 VAL A CA 1
ATOM 619 C C . VAL A 1 83 ? -5.141 -9.403 -4.272 1.00 91.44 83 VAL A C 1
ATOM 621 O O . VAL A 1 83 ? -5.858 -10.335 -4.649 1.00 91.44 83 VAL A O 1
ATOM 624 N N . SER A 1 84 ? -4.987 -9.105 -2.986 1.00 92.00 84 SER A N 1
ATOM 625 C CA . SER A 1 84 ? -5.853 -9.622 -1.936 1.00 92.00 84 SER A CA 1
ATOM 626 C C . SER A 1 84 ? -6.574 -8.471 -1.259 1.00 92.00 84 SER A C 1
ATOM 628 O O . SER A 1 84 ? -5.950 -7.458 -0.960 1.00 92.00 84 SER A O 1
ATOM 630 N N . ILE A 1 85 ? -7.875 -8.620 -1.021 1.00 92.19 85 ILE A N 1
ATOM 631 C CA . ILE A 1 85 ? -8.662 -7.650 -0.255 1.00 92.19 85 ILE A CA 1
ATOM 632 C C . ILE A 1 85 ? -9.151 -8.352 1.003 1.00 92.19 85 ILE A C 1
ATOM 634 O O . ILE A 1 85 ? -9.811 -9.389 0.919 1.00 92.19 85 ILE A O 1
ATOM 638 N N . VAL A 1 86 ? -8.809 -7.782 2.151 1.00 93.19 86 VAL A N 1
ATOM 639 C CA . VAL A 1 86 ? -9.161 -8.270 3.480 1.00 93.19 86 VAL A CA 1
ATOM 640 C C . VAL A 1 86 ? -9.950 -7.176 4.176 1.00 93.19 86 VAL A C 1
ATOM 642 O O . VAL A 1 86 ? -9.460 -6.061 4.309 1.00 93.19 86 VAL A O 1
ATOM 645 N N . CYS A 1 87 ? -11.156 -7.485 4.622 1.00 9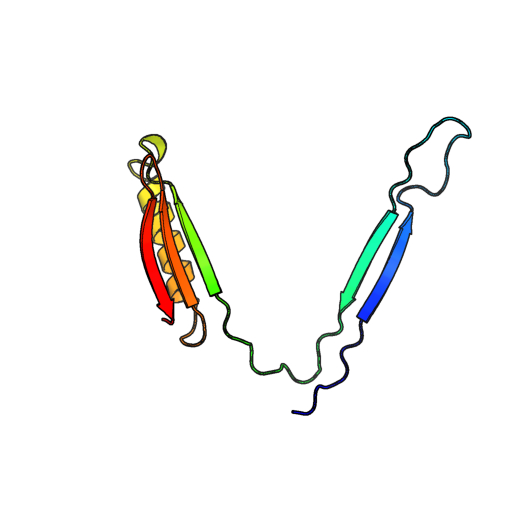2.75 87 CYS A N 1
ATOM 646 C CA . CYS A 1 87 ? -11.939 -6.618 5.489 1.00 92.75 87 CYS A CA 1
ATOM 647 C C . CYS A 1 87 ? -11.814 -7.114 6.928 1.00 92.75 87 CYS A C 1
ATOM 649 O O . CYS A 1 87 ? -11.838 -8.324 7.159 1.00 92.75 87 CYS A O 1
ATOM 651 N N . PHE A 1 88 ? -11.677 -6.198 7.885 1.00 92.38 88 PHE A N 1
ATOM 652 C CA . PHE A 1 88 ? -11.529 -6.562 9.291 1.00 92.38 88 PHE A CA 1
ATOM 653 C C . PHE A 1 88 ? -12.357 -5.679 10.230 1.00 92.38 88 PHE A C 1
ATOM 655 O O . PHE A 1 88 ? -12.483 -4.470 10.030 1.00 92.38 88 PHE A O 1
ATOM 662 N N . ASP A 1 89 ? -12.896 -6.315 11.266 1.00 88.00 89 ASP A N 1
ATOM 663 C CA . ASP A 1 89 ? -13.400 -5.732 12.512 1.00 88.00 89 ASP A CA 1
ATOM 664 C C . ASP A 1 89 ? -13.288 -6.782 13.643 1.00 88.00 89 ASP A C 1
ATOM 666 O O . ASP A 1 89 ? -12.185 -7.234 13.942 1.00 88.00 89 ASP A O 1
ATOM 670 N N . GLU A 1 90 ? -14.399 -7.204 14.254 1.00 88.12 90 GLU A N 1
ATOM 671 C CA . GLU A 1 90 ? -14.490 -8.368 15.146 1.00 88.12 90 GLU A CA 1
ATOM 672 C C . GLU A 1 90 ? -14.319 -9.697 14.391 1.00 88.12 90 GLU A C 1
ATOM 674 O O . GLU A 1 90 ? -13.976 -10.718 14.989 1.00 88.12 90 GLU A O 1
ATOM 679 N N . GLN A 1 91 ? -14.536 -9.692 13.073 1.00 85.75 91 GLN A N 1
ATOM 680 C CA . GLN A 1 91 ? -14.318 -10.829 12.185 1.00 85.75 91 GLN A CA 1
ATOM 681 C C . GLN A 1 91 ? -13.424 -10.424 11.007 1.00 85.75 91 GLN A C 1
ATOM 683 O O . GLN A 1 91 ? -13.366 -9.259 10.608 1.00 85.75 91 GLN A O 1
ATOM 688 N N . ILE A 1 92 ? -12.705 -11.401 10.451 1.00 87.88 92 ILE A N 1
ATOM 689 C CA . ILE A 1 92 ? -11.822 -11.203 9.298 1.00 87.88 92 ILE A CA 1
ATOM 690 C C . ILE A 1 92 ? -12.454 -11.862 8.078 1.00 87.88 92 ILE A C 1
ATOM 692 O O . ILE A 1 92 ? -12.600 -13.082 8.043 1.00 87.88 92 ILE A O 1
ATOM 696 N N . ASP A 1 93 ? -12.728 -11.058 7.054 1.00 86.38 93 ASP A N 1
ATOM 697 C CA . ASP A 1 93 ? -13.280 -11.508 5.781 1.00 86.38 93 ASP A CA 1
ATOM 698 C C . ASP A 1 93 ? -12.270 -11.287 4.650 1.00 86.38 93 ASP A C 1
ATOM 700 O O . ASP A 1 93 ? -11.928 -10.157 4.299 1.00 86.38 93 ASP A O 1
ATOM 704 N N . VAL A 1 94 ? -11.801 -12.370 4.026 1.00 86.56 94 VAL A N 1
ATOM 705 C CA . VAL A 1 94 ? -10.974 -12.285 2.813 1.00 86.56 94 VAL A CA 1
ATOM 706 C C . VAL A 1 94 ? -11.895 -12.257 1.600 1.00 86.56 94 VAL A C 1
ATOM 708 O O . VAL A 1 94 ? -12.363 -13.295 1.137 1.00 86.56 94 VAL A O 1
ATOM 711 N N . LEU A 1 95 ? -12.146 -11.062 1.070 1.00 83.62 95 LEU A N 1
ATOM 712 C CA . LEU A 1 95 ? -13.060 -10.863 -0.056 1.00 83.62 95 LEU A CA 1
ATOM 713 C C . LEU A 1 95 ? -12.467 -11.323 -1.391 1.00 83.62 95 LEU A C 1
ATOM 715 O O . LEU A 1 95 ? -13.199 -11.730 -2.290 1.00 83.62 95 LEU A O 1
ATOM 719 N N . ARG A 1 96 ? -11.139 -11.241 -1.548 1.00 78.06 96 ARG A N 1
ATOM 720 C CA . ARG A 1 96 ? -10.452 -11.685 -2.768 1.00 78.06 96 ARG A CA 1
ATOM 721 C C . ARG A 1 96 ? -9.030 -12.142 -2.476 1.00 78.06 96 ARG A C 1
ATOM 723 O O . ARG A 1 96 ? -8.332 -11.547 -1.652 1.00 78.06 96 ARG A O 1
ATOM 730 N N . ARG A 1 97 ? -8.589 -13.173 -3.197 1.00 73.06 97 ARG A N 1
ATOM 731 C CA . ARG A 1 97 ? -7.206 -13.661 -3.214 1.00 73.06 97 ARG A CA 1
ATOM 732 C C . ARG A 1 97 ? -6.883 -14.181 -4.615 1.00 73.06 97 ARG A C 1
ATOM 734 O O . ARG A 1 97 ? -7.485 -15.160 -5.038 1.00 73.06 97 ARG A O 1
ATOM 741 N N . GLY A 1 98 ? -5.971 -13.536 -5.342 1.00 68.81 98 GLY A N 1
ATOM 742 C CA . GLY A 1 98 ? -5.543 -14.029 -6.657 1.00 68.81 98 GLY A CA 1
ATOM 743 C C . GLY A 1 98 ? -4.961 -12.957 -7.575 1.00 68.81 98 GLY A C 1
ATOM 744 O O . GLY A 1 98 ? -4.788 -11.810 -7.170 1.00 68.81 98 GLY A O 1
ATOM 745 N N . TYR A 1 99 ? -4.653 -13.355 -8.807 1.00 60.59 99 TYR A N 1
ATOM 746 C CA . TYR A 1 99 ? -4.276 -12.450 -9.896 1.00 60.59 99 TYR A CA 1
ATOM 747 C C . TYR A 1 99 ? -5.519 -11.760 -10.475 1.00 60.59 99 TYR A C 1
ATOM 749 O O . TYR A 1 99 ? -6.642 -12.255 -10.304 1.00 60.59 99 TYR A O 1
ATOM 757 N N . ILE A 1 100 ? -5.325 -10.577 -11.063 1.00 58.53 100 ILE A N 1
ATOM 758 C CA . ILE A 1 100 ? -6.396 -9.841 -11.751 1.00 58.53 100 ILE A CA 1
ATOM 759 C C . ILE A 1 100 ? -6.703 -10.498 -13.088 1.00 58.53 100 ILE A C 1
ATOM 761 O O . ILE A 1 100 ? -5.744 -10.777 -13.841 1.00 58.53 100 ILE A O 1
#

Foldseek 3Di:
DDDDDKDKDKDKDWPDPDDDPPDDDIDIDIDIDIDQPPDHDDDQAAEDEAEAEPDPVCPDPNNVVSVVVVVVVVVPHDQNYWYWYWYDDPDIDTPDTTGD

Sequence (100 aa):
MNHEPVKVSLTAAEDKTNVSEKENIRHVVFTLTVSRPLTAPERRGLAVALVLDRSGSMHGGKIEAAKQAANMVVQALDNKNGVSIVCFDEQIDVLRRGYI